Protein AF-A0A7J8IJJ8-F1 (afdb_monomer_lite)

Structure (mmCIF, N/CA/C/O backbone):
data_AF-A0A7J8IJJ8-F1
#
_entry.id   AF-A0A7J8IJJ8-F1
#
loop_
_atom_site.group_PDB
_atom_site.id
_atom_site.type_symbol
_atom_site.label_atom_id
_atom_site.label_alt_id
_atom_site.label_comp_id
_atom_site.label_asym_id
_atom_site.label_entity_id
_atom_site.label_seq_id
_atom_site.pdbx_PDB_ins_code
_atom_site.Cartn_x
_atom_site.Cartn_y
_atom_site.Cartn_z
_atom_site.occupancy
_atom_site.B_iso_or_equiv
_atom_site.auth_seq_id
_atom_site.auth_comp_id
_atom_site.auth_asym_id
_atom_site.auth_atom_id
_atom_site.pdbx_PDB_model_num
ATOM 1 N N . MET A 1 1 ? -43.383 2.946 42.744 1.00 54.66 1 MET A N 1
ATOM 2 C CA . MET A 1 1 ? -43.348 1.728 41.911 1.00 54.66 1 MET A CA 1
ATOM 3 C C . MET A 1 1 ? -44.043 2.016 40.594 1.00 54.66 1 MET A C 1
ATOM 5 O O . MET A 1 1 ? -45.230 2.293 40.624 1.00 54.66 1 MET A O 1
ATOM 9 N N . ALA A 1 2 ? -43.295 1.989 39.493 1.00 48.62 2 ALA A N 1
ATOM 10 C CA . ALA A 1 2 ? -43.728 1.649 38.133 1.00 48.62 2 ALA A CA 1
ATOM 11 C C . ALA A 1 2 ? -42.459 1.747 37.273 1.00 48.62 2 ALA A C 1
ATOM 13 O O . ALA A 1 2 ? -41.949 2.842 37.049 1.00 48.62 2 ALA A O 1
ATOM 14 N N . GLY A 1 3 ? -41.862 0.600 36.947 1.00 57.12 3 GLY A N 1
ATOM 15 C CA . GLY A 1 3 ? -40.651 0.535 36.127 1.00 57.12 3 GLY A CA 1
ATOM 16 C C . GLY A 1 3 ? -40.934 0.865 34.655 1.00 57.12 3 GLY A C 1
ATOM 17 O O . GLY A 1 3 ? -42.096 0.851 34.242 1.00 57.12 3 GLY A O 1
ATOM 18 N N . PRO A 1 4 ? -39.894 1.149 33.856 1.00 55.81 4 PRO A N 1
ATOM 19 C CA . PRO A 1 4 ? -40.043 1.319 32.418 1.00 55.81 4 PRO A CA 1
ATOM 20 C C . PRO A 1 4 ? -40.400 -0.018 31.750 1.00 55.81 4 PRO A C 1
ATOM 22 O O . PRO A 1 4 ? -39.785 -1.051 32.018 1.00 55.81 4 PRO A O 1
ATOM 25 N N . ALA A 1 5 ? -41.417 0.021 30.889 1.00 51.34 5 ALA A N 1
ATOM 26 C CA . ALA A 1 5 ? -41.831 -1.091 30.041 1.00 51.34 5 ALA A CA 1
ATOM 27 C C . ALA A 1 5 ? -40.771 -1.384 28.951 1.00 51.34 5 ALA A C 1
ATOM 29 O O . ALA A 1 5 ? -40.086 -0.459 28.507 1.00 51.34 5 ALA A O 1
ATOM 30 N N . PRO A 1 6 ? -40.616 -2.651 28.524 1.00 58.72 6 PRO A N 1
ATOM 31 C CA . PRO A 1 6 ? -39.542 -3.085 27.630 1.00 58.72 6 PRO A CA 1
ATOM 32 C C . PRO A 1 6 ? -39.783 -2.686 26.161 1.00 58.72 6 PRO A C 1
ATOM 34 O O . PRO A 1 6 ? -40.933 -2.490 25.759 1.00 58.72 6 PRO A O 1
ATOM 37 N N . PRO A 1 7 ? -38.724 -2.613 25.329 1.00 50.59 7 PRO A N 1
ATOM 38 C CA . PRO A 1 7 ? -38.870 -2.416 23.893 1.00 50.59 7 PRO A CA 1
ATOM 39 C C . PRO A 1 7 ? -39.425 -3.689 23.245 1.00 50.59 7 PRO A C 1
ATOM 41 O O . PRO A 1 7 ? -38.831 -4.765 23.316 1.00 50.59 7 PRO A O 1
ATOM 44 N N . ALA A 1 8 ? -40.595 -3.552 22.628 1.00 48.28 8 ALA A N 1
ATOM 45 C CA . ALA A 1 8 ? -41.222 -4.596 21.841 1.00 48.28 8 ALA A CA 1
ATOM 46 C C . ALA A 1 8 ? -40.542 -4.738 20.470 1.00 48.28 8 ALA A C 1
ATOM 48 O O . ALA A 1 8 ? -40.291 -3.749 19.787 1.00 48.28 8 ALA A O 1
ATOM 49 N N . ALA A 1 9 ? -40.364 -6.002 20.082 1.00 45.47 9 ALA A N 1
ATOM 50 C CA . ALA A 1 9 ? -40.276 -6.498 18.712 1.00 45.47 9 ALA A CA 1
ATOM 51 C C . ALA A 1 9 ? -39.018 -6.128 17.905 1.00 45.47 9 ALA A C 1
ATOM 53 O O . ALA A 1 9 ? -39.022 -5.278 17.020 1.00 45.47 9 ALA A O 1
ATOM 54 N N . ALA A 1 10 ? -37.961 -6.901 18.153 1.00 52.16 10 ALA A N 1
ATOM 55 C CA . ALA A 1 10 ? -37.088 -7.362 17.087 1.00 52.16 10 ALA A CA 1
ATOM 56 C C . ALA A 1 10 ? -37.806 -8.494 16.333 1.00 52.16 10 ALA A C 1
ATOM 58 O O . ALA A 1 10 ? -37.949 -9.569 16.903 1.00 52.16 10 ALA A O 1
ATOM 59 N N . ASP A 1 11 ? -38.267 -8.251 15.106 1.00 59.91 11 ASP A N 1
ATOM 60 C CA . ASP A 1 11 ? -38.370 -9.278 14.060 1.00 59.91 11 ASP A CA 1
ATOM 61 C C . ASP A 1 11 ? -38.602 -8.610 12.689 1.00 59.91 11 ASP A C 1
ATOM 63 O O . ASP A 1 11 ? -39.300 -7.603 12.608 1.00 59.91 11 ASP A O 1
ATOM 67 N N . GLU A 1 12 ? -37.996 -9.178 11.641 1.00 53.06 12 GLU A N 1
ATOM 68 C CA . GLU A 1 12 ? -38.104 -8.825 10.208 1.00 53.06 12 GLU A CA 1
ATOM 69 C C . GLU A 1 12 ? -37.357 -7.565 9.704 1.00 53.06 12 GLU A C 1
ATOM 71 O O . GLU A 1 12 ? -37.940 -6.543 9.344 1.00 53.06 12 GLU A O 1
ATOM 76 N N . LEU A 1 13 ? -36.029 -7.678 9.541 1.00 48.62 13 LEU A N 1
ATOM 77 C CA . LEU A 1 13 ? -35.255 -6.838 8.607 1.00 48.62 13 LEU A CA 1
ATOM 78 C C . LEU A 1 13 ? -34.635 -7.732 7.514 1.00 48.62 13 LEU A C 1
ATOM 80 O O . LEU A 1 13 ? -34.009 -8.745 7.843 1.00 48.62 13 LEU A O 1
ATOM 84 N N . PRO A 1 14 ? -34.774 -7.391 6.216 1.00 55.12 14 PRO A N 1
ATOM 85 C CA . PRO A 1 14 ? -34.512 -8.324 5.133 1.00 55.12 14 PRO A CA 1
ATOM 86 C C . PRO A 1 14 ? -33.011 -8.560 4.911 1.00 55.12 14 PRO A C 1
ATOM 88 O O . PRO A 1 14 ? -32.152 -7.697 5.121 1.00 55.12 14 PRO A O 1
ATOM 91 N N . GLY A 1 15 ? -32.706 -9.752 4.392 1.00 63.81 15 GLY A N 1
ATOM 92 C CA . GLY A 1 15 ? -31.371 -10.336 4.228 1.00 63.81 15 GLY A CA 1
ATOM 93 C C . GLY A 1 15 ? -30.260 -9.565 3.477 1.00 63.81 15 GLY A C 1
ATOM 94 O O . GLY A 1 15 ? -29.104 -9.955 3.670 1.00 63.81 15 GLY A O 1
ATOM 95 N N . PRO A 1 16 ? -30.474 -8.500 2.664 1.00 52.91 16 PRO A N 1
ATOM 96 C CA . PRO A 1 16 ? -29.348 -7.728 2.121 1.00 52.91 16 PRO A CA 1
ATOM 97 C C . PRO A 1 16 ? -28.735 -6.746 3.131 1.00 52.91 16 PRO A C 1
ATOM 99 O O . PRO A 1 16 ? -27.542 -6.453 3.037 1.00 52.91 16 PRO A O 1
ATOM 102 N N . ALA A 1 17 ? -29.497 -6.289 4.132 1.00 44.28 17 ALA A N 1
ATOM 103 C CA . ALA A 1 17 ? -29.004 -5.340 5.127 1.00 44.28 17 ALA A CA 1
ATOM 104 C C . ALA A 1 17 ? -27.946 -5.971 6.038 1.00 44.28 17 ALA A C 1
ATOM 106 O O . ALA A 1 17 ? -26.979 -5.303 6.365 1.00 44.28 17 ALA A O 1
ATOM 107 N N . ARG A 1 18 ? -28.039 -7.272 6.357 1.00 48.59 18 ARG A N 1
ATOM 108 C CA . ARG A 1 18 ? -27.018 -7.975 7.160 1.00 48.59 18 ARG A CA 1
ATOM 109 C C . ARG A 1 18 ? -25.652 -8.082 6.475 1.00 48.59 18 ARG A C 1
ATOM 111 O O . ARG A 1 18 ? -24.640 -8.027 7.161 1.00 48.59 18 ARG A O 1
ATOM 118 N N . ARG A 1 19 ? -25.595 -8.195 5.140 1.00 50.22 19 ARG A N 1
ATOM 119 C CA . ARG A 1 19 ? -24.314 -8.199 4.400 1.00 50.22 19 ARG A CA 1
ATOM 120 C C . ARG A 1 19 ? -23.681 -6.813 4.302 1.00 50.22 19 ARG A C 1
ATOM 122 O O . ARG A 1 19 ? -22.462 -6.717 4.258 1.00 50.22 19 ARG A O 1
ATOM 129 N N . LEU A 1 20 ? -24.493 -5.757 4.293 1.00 47.81 20 LEU A N 1
ATOM 130 C CA . LEU A 1 20 ? -24.014 -4.376 4.351 1.00 47.81 20 LEU A CA 1
ATOM 131 C C . LEU A 1 20 ? -23.645 -3.971 5.787 1.00 47.81 20 LEU A C 1
ATOM 133 O O . LEU A 1 20 ? -22.586 -3.393 5.975 1.00 47.81 20 LEU A O 1
ATOM 137 N N . TYR A 1 21 ? -24.414 -4.388 6.798 1.00 41.56 21 TYR A N 1
ATOM 138 C CA . TYR A 1 21 ? -24.096 -4.184 8.217 1.00 41.56 21 TYR A CA 1
ATOM 139 C C . TYR A 1 21 ? -22.853 -4.967 8.666 1.00 41.56 21 TYR A C 1
ATOM 141 O O . TYR A 1 21 ? -22.058 -4.442 9.428 1.00 41.56 21 TYR A O 1
ATOM 149 N N . SER A 1 22 ? -22.609 -6.174 8.137 1.00 44.94 22 SER A N 1
ATOM 150 C CA . SER A 1 22 ? -21.354 -6.907 8.387 1.00 44.94 22 SER A CA 1
ATOM 151 C C . SER A 1 22 ? -20.151 -6.330 7.628 1.00 44.94 22 SER A C 1
ATOM 153 O O . SER A 1 22 ? -19.017 -6.633 7.976 1.00 44.94 22 SER A O 1
ATOM 155 N N . ARG A 1 23 ? -20.381 -5.514 6.588 1.00 48.41 23 ARG A N 1
ATOM 156 C CA . ARG A 1 23 ? -19.347 -4.766 5.851 1.00 48.41 23 ARG A CA 1
ATOM 157 C C . ARG A 1 23 ? -19.094 -3.374 6.455 1.00 48.41 23 ARG A C 1
ATOM 159 O O . ARG A 1 23 ? -18.156 -2.702 6.041 1.00 48.41 23 ARG A O 1
ATOM 166 N N . MET A 1 24 ? -19.931 -2.937 7.397 1.00 50.28 24 MET A N 1
ATOM 167 C CA . MET A 1 24 ? -19.920 -1.583 7.962 1.00 50.28 24 MET A CA 1
ATOM 168 C C . MET A 1 24 ? -19.111 -1.436 9.255 1.00 50.28 24 MET A C 1
ATOM 170 O O . MET A 1 24 ? -18.963 -0.315 9.723 1.00 50.28 24 MET A O 1
ATOM 174 N N . GLU A 1 25 ? -18.512 -2.504 9.779 1.00 53.94 25 GLU A N 1
ATOM 175 C CA . GLU A 1 25 ? -17.573 -2.424 10.907 1.00 53.94 25 GLU A CA 1
ATOM 176 C C . GLU A 1 25 ? -16.371 -3.337 10.648 1.00 53.94 25 GLU A C 1
ATOM 178 O O . GLU A 1 25 ? -16.155 -4.323 11.344 1.00 53.94 25 GLU A O 1
ATOM 183 N N . ALA A 1 26 ? -15.590 -3.039 9.604 1.00 65.88 26 ALA A N 1
ATOM 184 C CA . ALA A 1 26 ? -14.261 -3.633 9.513 1.00 65.88 26 ALA A CA 1
ATOM 185 C C . ALA A 1 26 ? -13.434 -3.089 10.682 1.00 65.88 26 ALA A C 1
ATOM 187 O O . ALA A 1 26 ? -13.258 -1.874 10.819 1.00 65.88 26 ALA A O 1
ATOM 188 N N . SER A 1 27 ? -12.950 -3.983 11.537 1.00 87.12 27 SER A N 1
ATOM 189 C CA . SER A 1 27 ? -12.060 -3.594 12.623 1.00 87.12 27 SER A CA 1
ATOM 190 C C . SER A 1 27 ? -10.787 -2.965 12.049 1.00 87.12 27 SER A C 1
ATOM 192 O O . SER A 1 27 ? -10.335 -3.313 10.954 1.00 87.12 27 SER A O 1
ATOM 194 N N . CYS A 1 28 ? -10.171 -2.048 12.800 1.00 91.75 28 CYS A N 1
ATOM 195 C CA . CYS A 1 28 ? -8.880 -1.452 12.437 1.00 91.75 28 CYS A CA 1
ATOM 196 C C . CYS A 1 28 ? -7.853 -2.526 12.022 1.00 91.75 28 CYS A C 1
ATOM 198 O O . CYS A 1 28 ? -7.116 -2.357 11.050 1.00 91.75 28 CYS A O 1
ATOM 200 N N . LEU A 1 29 ? -7.871 -3.673 12.711 1.00 91.19 29 LEU A N 1
ATOM 201 C CA . LEU A 1 29 ? -6.995 -4.804 12.433 1.00 91.19 29 LEU A CA 1
ATOM 202 C C . LEU A 1 29 ? -7.295 -5.483 11.088 1.00 91.19 29 LEU A C 1
ATOM 204 O O . LEU A 1 29 ? -6.362 -5.788 10.353 1.00 91.19 29 LEU A O 1
ATOM 208 N N . GLU A 1 30 ? -8.563 -5.700 10.733 1.00 93.38 30 GLU A N 1
ATOM 209 C CA . GLU A 1 30 ? -8.929 -6.288 9.434 1.00 93.38 30 GLU A CA 1
ATOM 210 C C . GLU A 1 30 ? -8.484 -5.407 8.266 1.00 93.38 30 GLU A C 1
ATOM 212 O O . GLU A 1 30 ? -7.916 -5.906 7.294 1.00 93.38 30 GLU A O 1
ATOM 217 N N . LEU A 1 31 ? -8.679 -4.092 8.384 1.00 94.56 31 LEU A N 1
ATOM 218 C CA . LEU A 1 31 ? -8.225 -3.132 7.377 1.00 94.56 31 LEU A CA 1
ATOM 219 C C . LEU A 1 31 ? -6.697 -3.128 7.258 1.00 94.56 31 LEU A C 1
ATOM 221 O O . LEU A 1 31 ? -6.167 -3.142 6.148 1.00 94.56 31 LEU A O 1
ATOM 225 N N . ALA A 1 32 ? -5.981 -3.169 8.384 1.00 95.06 32 ALA A N 1
ATOM 226 C CA . ALA A 1 32 ? -4.523 -3.230 8.390 1.00 95.06 32 ALA A CA 1
ATOM 227 C C . ALA A 1 32 ? -3.984 -4.524 7.753 1.00 95.06 32 ALA A C 1
ATOM 229 O O . ALA A 1 32 ? -3.034 -4.477 6.970 1.00 95.06 32 ALA A O 1
ATOM 230 N N . LEU A 1 33 ? -4.600 -5.674 8.044 1.00 95.56 33 LEU A N 1
ATOM 231 C CA . LEU A 1 33 ? -4.204 -6.964 7.471 1.00 95.56 33 LEU A CA 1
ATOM 232 C C . LEU A 1 33 ? -4.462 -7.027 5.960 1.00 95.56 33 LEU A C 1
ATOM 234 O O . LEU A 1 33 ? -3.639 -7.568 5.218 1.00 95.56 33 LEU A O 1
ATOM 238 N N . GLU A 1 34 ? -5.560 -6.439 5.485 1.00 96.31 34 GLU A N 1
ATOM 239 C CA . GLU A 1 34 ? -5.828 -6.339 4.048 1.00 96.31 34 GLU A CA 1
ATOM 240 C C . GLU A 1 34 ? -4.828 -5.404 3.348 1.00 96.31 34 GLU A C 1
ATOM 242 O O . GLU A 1 34 ? -4.329 -5.729 2.267 1.00 96.31 34 GLU A O 1
ATOM 247 N N . GLY A 1 35 ? -4.445 -4.298 3.997 1.00 96.38 35 GLY A N 1
ATOM 248 C CA . GLY A 1 35 ? -3.361 -3.427 3.535 1.00 96.38 35 GLY A CA 1
ATOM 249 C C . GLY A 1 35 ? -2.034 -4.174 3.371 1.00 96.38 35 GLY A C 1
ATOM 250 O O . GLY A 1 35 ? -1.395 -4.093 2.319 1.00 96.38 35 GLY A O 1
ATOM 251 N N . GLU A 1 36 ? -1.649 -4.984 4.362 1.00 96.38 36 GLU A N 1
ATOM 252 C CA . GLU A 1 36 ? -0.437 -5.813 4.306 1.00 96.38 36 GLU A CA 1
ATOM 253 C C . GLU A 1 36 ? -0.495 -6.846 3.171 1.00 96.38 36 GLU A C 1
ATOM 255 O O . GLU A 1 36 ? 0.485 -7.036 2.440 1.00 96.38 36 GLU A O 1
ATOM 260 N N . ARG A 1 37 ? -1.646 -7.502 2.981 1.00 97.88 37 ARG A N 1
ATOM 261 C CA . ARG A 1 37 ? -1.858 -8.468 1.895 1.00 97.88 37 ARG A CA 1
ATOM 262 C C . ARG A 1 37 ? -1.645 -7.823 0.523 1.00 97.88 37 ARG A C 1
ATOM 264 O O . ARG A 1 37 ? -1.001 -8.424 -0.338 1.00 97.88 37 ARG A O 1
ATOM 271 N N . LEU A 1 38 ? -2.152 -6.608 0.323 1.00 96.94 38 LEU A N 1
ATOM 272 C CA . LEU A 1 38 ? -1.988 -5.853 -0.922 1.00 96.94 38 LEU A CA 1
ATOM 273 C C . LEU A 1 38 ? -0.536 -5.438 -1.157 1.00 96.94 38 LEU A C 1
ATOM 275 O O . LEU A 1 38 ? -0.027 -5.615 -2.264 1.00 96.94 38 LEU A O 1
ATOM 279 N N . CYS A 1 39 ? 0.167 -4.982 -0.117 1.00 95.75 39 CYS A N 1
ATOM 280 C CA . CYS A 1 39 ? 1.597 -4.691 -0.213 1.00 95.75 39 CYS A CA 1
ATOM 281 C C . CYS A 1 39 ? 2.412 -5.934 -0.596 1.00 95.75 39 CYS A C 1
ATOM 283 O O . CYS A 1 39 ? 3.284 -5.846 -1.459 1.00 95.75 39 CYS A O 1
ATOM 285 N N . LYS A 1 40 ? 2.096 -7.109 -0.035 1.00 95.25 40 LYS A N 1
ATOM 286 C CA . LYS A 1 40 ? 2.722 -8.384 -0.435 1.00 95.25 40 LYS A CA 1
ATOM 287 C C . LYS A 1 40 ? 2.409 -8.774 -1.881 1.00 95.25 40 LYS A C 1
ATOM 289 O O . LYS A 1 40 ? 3.241 -9.400 -2.529 1.00 95.25 40 LYS A O 1
ATOM 294 N N . ALA A 1 41 ? 1.240 -8.391 -2.393 1.00 95.19 41 ALA A N 1
ATOM 295 C CA . ALA A 1 41 ? 0.867 -8.570 -3.795 1.00 95.19 41 ALA A CA 1
ATOM 296 C C . ALA A 1 41 ? 1.503 -7.528 -4.741 1.00 95.19 41 ALA A C 1
ATOM 298 O O . ALA A 1 41 ? 1.334 -7.628 -5.954 1.00 95.19 41 ALA A O 1
ATOM 299 N N . GLY A 1 42 ? 2.231 -6.537 -4.210 1.00 92.69 42 GLY A N 1
ATOM 300 C CA . GLY A 1 42 ? 2.871 -5.466 -4.977 1.00 92.69 42 GLY A CA 1
ATOM 301 C C . GLY A 1 42 ? 1.967 -4.267 -5.283 1.00 92.69 42 GLY A C 1
ATOM 302 O O . GLY A 1 42 ? 2.438 -3.287 -5.861 1.00 92.69 42 GLY A O 1
ATOM 303 N N . ASP A 1 43 ? 0.697 -4.290 -4.867 1.00 94.88 43 ASP A N 1
ATOM 304 C CA . ASP A 1 43 ? -0.213 -3.150 -5.005 1.00 94.88 43 ASP A CA 1
ATOM 305 C C . ASP A 1 43 ? -0.116 -2.231 -3.781 1.00 94.88 43 ASP A C 1
ATOM 307 O O . ASP A 1 43 ? -0.979 -2.184 -2.901 1.00 94.88 43 ASP A O 1
ATOM 311 N N . PHE A 1 44 ? 0.982 -1.479 -3.717 1.00 94.94 44 PHE A N 1
ATOM 312 C CA . PHE A 1 44 ? 1.225 -0.531 -2.630 1.00 94.94 44 PHE A CA 1
ATOM 313 C C . PHE A 1 44 ? 0.232 0.634 -2.629 1.00 94.94 44 PHE A C 1
ATOM 315 O O . PHE A 1 44 ? -0.024 1.210 -1.577 1.00 94.94 44 PHE A O 1
ATOM 322 N N . LYS A 1 45 ? -0.350 0.987 -3.783 1.00 94.31 45 LYS A N 1
ATOM 323 C CA . LYS A 1 45 ? -1.329 2.076 -3.876 1.00 94.31 45 LYS A CA 1
ATOM 324 C C . LYS A 1 45 ? -2.640 1.681 -3.201 1.00 94.31 45 LYS A C 1
ATOM 326 O O . LYS A 1 45 ? -3.168 2.468 -2.420 1.00 94.31 45 LYS A O 1
ATOM 331 N N . ALA A 1 46 ? -3.147 0.483 -3.484 1.00 95.50 46 ALA A N 1
ATOM 332 C CA . ALA A 1 46 ? -4.313 -0.039 -2.787 1.00 95.50 46 ALA A CA 1
ATOM 333 C C . ALA A 1 46 ? -3.998 -0.286 -1.303 1.00 95.50 46 ALA A C 1
ATOM 335 O O . ALA A 1 46 ? -4.793 0.097 -0.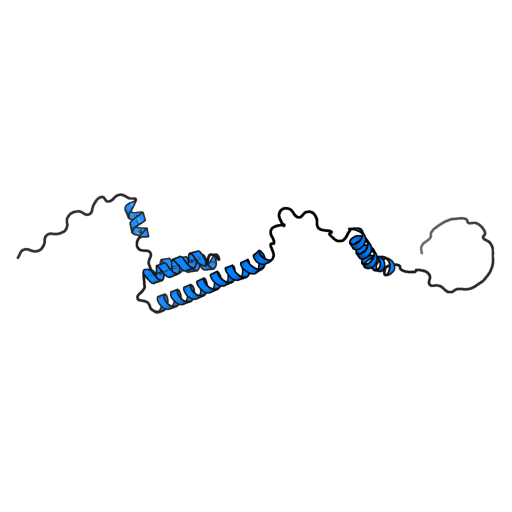451 1.00 95.50 46 ALA A O 1
ATOM 336 N N . GLY A 1 47 ? -2.819 -0.835 -0.984 1.00 96.56 47 GLY A N 1
ATOM 337 C CA . GLY A 1 47 ? -2.388 -1.059 0.402 1.00 96.56 47 GLY A CA 1
ATOM 338 C C . GLY A 1 47 ? -2.394 0.213 1.259 1.00 96.56 47 GLY A C 1
ATOM 339 O O . GLY A 1 47 ? -2.923 0.199 2.368 1.00 96.56 47 GLY A O 1
ATOM 340 N N . VAL A 1 48 ? -1.901 1.338 0.724 1.00 96.69 48 VAL A N 1
ATOM 341 C CA . VAL A 1 48 ? -1.965 2.658 1.382 1.00 96.69 48 VAL A CA 1
ATOM 342 C C . VAL A 1 48 ? -3.401 3.040 1.748 1.00 96.69 48 VAL A C 1
ATOM 344 O O . VAL A 1 48 ? -3.644 3.425 2.888 1.00 96.69 48 VAL A O 1
ATOM 347 N N . ALA A 1 49 ? -4.358 2.879 0.830 1.00 96.19 49 ALA A N 1
ATOM 348 C CA . ALA A 1 49 ? -5.754 3.243 1.083 1.00 96.19 49 ALA A CA 1
ATOM 349 C C . ALA A 1 49 ? -6.373 2.432 2.238 1.00 96.19 49 ALA A C 1
ATOM 351 O O . ALA A 1 49 ? -7.149 2.966 3.031 1.00 96.19 49 ALA A O 1
ATOM 352 N N . PHE A 1 50 ? -6.005 1.154 2.369 1.00 96.56 50 PHE A N 1
ATOM 353 C CA . PHE A 1 50 ? -6.450 0.310 3.481 1.00 96.56 50 PHE A CA 1
ATOM 354 C C . PHE A 1 50 ? -5.818 0.707 4.817 1.00 96.56 50 PHE A C 1
ATOM 356 O O . PHE A 1 50 ? -6.514 0.751 5.830 1.00 96.56 50 PHE A O 1
ATOM 363 N N . PHE A 1 51 ? -4.530 1.054 4.832 1.00 96.62 51 PHE A N 1
ATOM 364 C CA . PHE A 1 51 ? -3.875 1.546 6.043 1.00 96.62 51 PHE A CA 1
ATOM 365 C C . PHE A 1 51 ? -4.424 2.907 6.492 1.00 96.62 51 PHE A C 1
ATOM 367 O O . PHE A 1 51 ? -4.621 3.111 7.686 1.00 96.62 51 PHE A O 1
ATOM 374 N N . GLU A 1 52 ? -4.737 3.818 5.570 1.00 95.62 52 GLU A N 1
ATOM 375 C CA . GLU A 1 52 ? -5.397 5.089 5.902 1.00 95.62 52 GLU A CA 1
ATOM 376 C C . GLU A 1 52 ? -6.789 4.869 6.496 1.00 95.62 52 GLU A C 1
ATOM 378 O O . GLU A 1 52 ? -7.126 5.468 7.518 1.00 95.62 52 GLU A O 1
ATOM 383 N N . ALA A 1 53 ? -7.567 3.947 5.923 1.00 95.00 53 ALA A N 1
ATOM 384 C CA . ALA A 1 53 ? -8.850 3.550 6.492 1.00 95.00 53 ALA A CA 1
ATOM 385 C C . ALA A 1 53 ? -8.685 2.937 7.896 1.00 95.00 53 ALA A C 1
ATOM 387 O O . ALA A 1 53 ? -9.457 3.264 8.796 1.00 95.00 53 ALA A O 1
ATOM 388 N N . ALA A 1 54 ? -7.659 2.107 8.116 1.00 94.19 54 ALA A N 1
ATOM 389 C CA . ALA A 1 54 ? -7.357 1.536 9.429 1.00 94.19 54 ALA A CA 1
ATOM 390 C C . ALA A 1 54 ? -7.032 2.621 10.471 1.00 94.19 54 ALA A C 1
ATOM 392 O O . ALA A 1 54 ? -7.519 2.553 11.600 1.00 94.19 54 ALA A O 1
ATOM 393 N N . VAL A 1 55 ? -6.262 3.649 10.094 1.00 93.56 55 VAL A N 1
ATOM 394 C CA . VAL A 1 55 ? -5.969 4.807 10.959 1.00 93.56 55 VAL A CA 1
ATOM 395 C C . VAL A 1 55 ? -7.238 5.604 11.269 1.00 93.56 55 VAL A C 1
ATOM 397 O O . VAL A 1 55 ? -7.415 6.033 12.406 1.00 93.56 55 VAL A O 1
ATOM 400 N N . GLN A 1 56 ? -8.131 5.775 10.290 1.00 92.44 56 GLN A N 1
ATOM 401 C CA . GLN A 1 56 ? -9.396 6.495 10.459 1.00 92.44 56 GLN A CA 1
ATOM 402 C C . GLN A 1 56 ? -10.347 5.783 11.432 1.00 92.44 56 GLN A C 1
ATOM 404 O O . GLN A 1 56 ? -10.999 6.444 12.238 1.00 92.44 56 GLN A O 1
ATOM 409 N N . VAL A 1 57 ? -10.425 4.448 11.355 1.00 91.44 57 VAL A N 1
ATOM 410 C CA . VAL A 1 57 ? -11.181 3.622 12.313 1.00 91.44 57 VAL A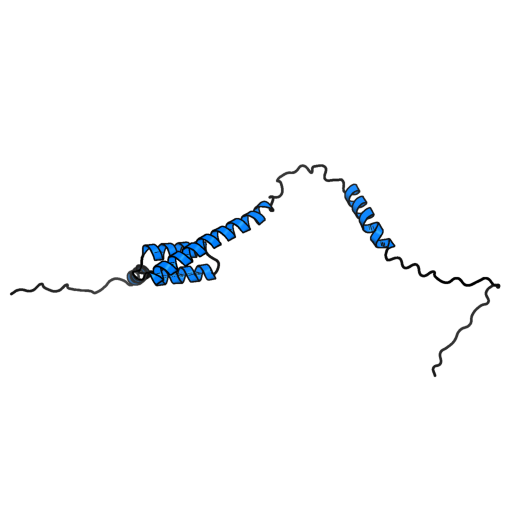 CA 1
ATOM 411 C C . VAL A 1 57 ? -10.557 3.719 13.705 1.00 91.44 57 VAL A C 1
ATOM 413 O O . VAL A 1 57 ? -11.276 3.819 14.695 1.00 91.44 57 VAL A O 1
ATOM 416 N N . GLY A 1 58 ? -9.225 3.753 13.769 1.00 87.06 58 GLY A N 1
ATOM 417 C CA . GLY A 1 58 ? -8.477 3.912 15.008 1.00 87.06 58 GLY A CA 1
ATOM 418 C C . GLY A 1 58 ? -8.453 2.648 15.870 1.00 87.06 58 GLY A C 1
ATOM 419 O O . GLY A 1 58 ? -9.246 1.720 15.717 1.00 87.06 58 GLY A O 1
ATOM 420 N N . THR A 1 59 ? -7.488 2.596 16.783 1.00 89.88 59 THR A N 1
ATOM 421 C CA . THR A 1 59 ? -7.335 1.521 17.769 1.00 89.88 59 THR A CA 1
ATOM 422 C C . THR A 1 59 ? -6.748 2.095 19.053 1.00 89.88 59 THR A C 1
ATOM 424 O O . THR A 1 59 ? -5.950 3.032 19.007 1.00 89.88 59 THR A O 1
ATOM 427 N N . GLU A 1 60 ? -7.134 1.537 20.198 1.00 89.88 60 GLU A N 1
ATOM 428 C CA . GLU A 1 60 ? -6.564 1.900 21.501 1.00 89.88 60 GLU A CA 1
ATOM 429 C C . GLU A 1 60 ? -5.185 1.260 21.729 1.00 89.88 60 GLU A C 1
ATOM 431 O O . GLU A 1 60 ? -4.409 1.723 22.567 1.00 89.88 60 GLU A O 1
ATOM 436 N N . ASP A 1 61 ? -4.843 0.209 20.974 1.00 91.69 61 ASP A N 1
ATOM 437 C CA . ASP A 1 61 ? -3.531 -0.423 21.076 1.00 91.69 61 ASP A CA 1
ATOM 438 C C . ASP A 1 61 ? -2.467 0.389 20.331 1.00 91.69 61 ASP A C 1
ATOM 440 O O . ASP A 1 61 ? -2.340 0.348 19.103 1.00 91.69 61 ASP A O 1
ATOM 444 N N . LEU A 1 62 ? -1.636 1.080 21.109 1.00 92.12 62 LEU A N 1
ATOM 445 C CA . LEU A 1 62 ? -0.531 1.885 20.600 1.00 92.12 62 LEU A CA 1
ATOM 446 C C . LEU A 1 62 ? 0.460 1.067 19.759 1.00 92.12 62 LEU A C 1
ATOM 448 O O . LEU A 1 62 ? 1.057 1.604 18.825 1.00 92.12 62 LEU A O 1
ATOM 452 N N . LYS A 1 63 ? 0.647 -0.227 20.057 1.00 93.69 63 LYS A N 1
ATOM 453 C CA . LYS A 1 63 ? 1.546 -1.088 19.273 1.00 93.69 63 LYS A CA 1
ATOM 454 C C . LYS A 1 63 ? 0.982 -1.340 17.883 1.00 93.69 63 LYS A C 1
ATOM 456 O O . LYS A 1 63 ? 1.710 -1.177 16.906 1.00 93.69 63 LYS A O 1
ATOM 461 N N . THR A 1 64 ? -0.303 -1.673 17.795 1.00 92.06 64 THR A N 1
ATOM 462 C CA . THR A 1 64 ? -1.012 -1.814 16.519 1.00 92.06 64 THR A CA 1
ATOM 463 C C . THR A 1 64 ? -0.975 -0.508 15.732 1.00 92.06 64 THR A C 1
ATOM 465 O O . THR A 1 64 ? -0.606 -0.517 14.560 1.00 92.06 64 THR A O 1
ATOM 468 N N . LEU A 1 65 ? -1.256 0.629 16.372 1.00 93.62 65 LEU A N 1
ATOM 469 C CA . LEU A 1 65 ? -1.217 1.929 15.703 1.00 93.62 65 LEU A CA 1
ATOM 470 C C . LEU A 1 65 ? 0.188 2.267 15.169 1.00 93.62 65 LEU A C 1
ATOM 472 O O . LEU A 1 65 ? 0.334 2.688 14.023 1.00 93.62 65 LEU A O 1
ATOM 476 N N . SER A 1 66 ? 1.231 2.023 15.968 1.00 94.94 66 SER A N 1
ATOM 477 C CA . SER A 1 66 ? 2.633 2.194 15.561 1.00 94.94 66 SER A CA 1
ATOM 478 C C . SER A 1 66 ? 2.999 1.305 14.369 1.00 94.94 66 SER A C 1
ATOM 480 O O . SER A 1 66 ? 3.603 1.774 13.400 1.00 94.94 66 SER A O 1
ATOM 482 N N . ALA A 1 67 ? 2.574 0.038 14.391 1.00 95.62 67 ALA A N 1
ATOM 483 C CA . ALA A 1 67 ? 2.777 -0.883 13.280 1.00 95.62 67 ALA A CA 1
ATOM 484 C C . ALA A 1 67 ? 2.080 -0.387 12.005 1.00 95.62 67 ALA A C 1
ATOM 486 O O . ALA A 1 67 ? 2.708 -0.365 10.949 1.00 95.62 67 ALA A O 1
ATOM 487 N N . ILE A 1 68 ? 0.830 0.080 12.096 1.00 95.50 68 ILE A N 1
ATOM 488 C CA . ILE A 1 68 ? 0.082 0.621 10.951 1.00 95.50 68 ILE A CA 1
ATOM 489 C C . ILE A 1 68 ? 0.802 1.831 10.353 1.00 95.50 68 ILE A C 1
ATOM 491 O O . ILE A 1 68 ? 1.031 1.855 9.147 1.00 95.50 68 ILE A O 1
ATOM 495 N N . TYR A 1 69 ? 1.224 2.804 11.166 1.00 95.81 69 TYR A N 1
ATOM 496 C CA . TYR A 1 69 ? 1.961 3.966 10.660 1.00 95.81 69 TYR A CA 1
ATOM 497 C C . TYR A 1 69 ? 3.306 3.587 10.032 1.00 95.81 69 TYR A C 1
ATOM 499 O O . TYR A 1 69 ? 3.677 4.139 8.994 1.00 95.81 69 TYR A O 1
ATOM 507 N N . SER A 1 70 ? 4.026 2.627 10.618 1.00 96.69 70 SER A N 1
ATOM 508 C CA . SER A 1 70 ? 5.275 2.119 10.048 1.00 96.69 70 SER A CA 1
ATOM 509 C C . SER A 1 70 ? 5.044 1.455 8.685 1.00 96.69 70 SER A C 1
ATOM 511 O O . SER A 1 70 ? 5.744 1.766 7.718 1.00 96.69 70 SER A O 1
ATOM 513 N N . GLN A 1 71 ? 4.023 0.600 8.573 1.00 96.25 71 GLN A N 1
ATOM 514 C CA . GLN A 1 71 ? 3.663 -0.050 7.312 1.00 96.25 71 GLN A CA 1
ATOM 515 C C . GLN A 1 71 ? 3.169 0.953 6.265 1.00 96.25 71 GLN A C 1
ATOM 517 O O . GLN A 1 71 ? 3.565 0.862 5.103 1.00 96.25 71 GLN A O 1
ATOM 522 N N . LEU A 1 72 ? 2.383 1.950 6.673 1.00 96.69 72 LEU A N 1
ATOM 523 C CA . LEU A 1 72 ? 1.903 3.022 5.806 1.00 96.69 72 LEU A CA 1
ATOM 524 C C . LEU A 1 72 ? 3.070 3.820 5.210 1.00 96.69 72 LEU A C 1
ATOM 526 O O . LEU A 1 72 ? 3.114 4.035 3.998 1.00 96.69 72 LEU A O 1
ATOM 530 N N . GLY A 1 73 ? 4.048 4.205 6.036 1.00 96.19 73 GLY A N 1
ATOM 531 C CA . GLY A 1 73 ? 5.257 4.894 5.578 1.00 96.19 73 GLY A CA 1
ATOM 532 C C . GLY A 1 73 ? 6.050 4.069 4.561 1.00 96.19 73 GLY A C 1
ATOM 533 O O . GLY A 1 73 ? 6.428 4.579 3.504 1.00 96.19 73 GLY A O 1
ATOM 534 N N . ASN A 1 74 ? 6.230 2.773 4.832 1.00 95.69 74 ASN A N 1
ATOM 535 C CA . ASN A 1 74 ? 6.887 1.854 3.901 1.00 95.69 74 ASN A CA 1
ATOM 536 C C . ASN A 1 74 ? 6.121 1.746 2.574 1.00 95.69 74 ASN A C 1
ATOM 538 O O . ASN A 1 74 ? 6.722 1.844 1.504 1.00 95.69 74 ASN A O 1
ATOM 542 N N . ALA A 1 75 ? 4.797 1.591 2.620 1.00 95.56 75 ALA A N 1
ATOM 543 C CA . ALA A 1 75 ? 3.963 1.479 1.428 1.00 95.56 75 ALA A CA 1
ATOM 544 C C . ALA A 1 75 ? 4.024 2.749 0.561 1.00 95.56 75 ALA A C 1
ATOM 546 O O . ALA A 1 75 ? 4.171 2.659 -0.661 1.00 95.56 75 ALA A O 1
ATOM 547 N N . TYR A 1 76 ? 4.003 3.933 1.181 1.00 95.44 76 TYR A N 1
ATOM 548 C CA . TYR A 1 76 ? 4.207 5.205 0.488 1.00 95.44 76 TYR A CA 1
ATOM 549 C C . TYR A 1 76 ? 5.577 5.294 -0.188 1.00 95.44 76 TYR A C 1
ATOM 551 O O . TYR A 1 76 ? 5.663 5.672 -1.361 1.00 95.44 76 TYR A O 1
ATOM 559 N N . PHE A 1 77 ? 6.636 4.908 0.523 1.00 95.06 77 PHE A N 1
ATOM 560 C CA . PHE A 1 77 ? 7.995 4.891 -0.009 1.00 95.06 77 PHE A CA 1
ATOM 561 C C . PHE A 1 77 ? 8.124 3.963 -1.227 1.00 95.06 77 PHE A C 1
ATOM 563 O O . PHE A 1 77 ? 8.617 4.389 -2.273 1.00 95.06 77 PHE A O 1
ATOM 570 N N . PHE A 1 78 ? 7.616 2.730 -1.150 1.00 93.31 78 PHE A N 1
ATOM 571 C CA . PHE A 1 78 ? 7.657 1.788 -2.276 1.00 93.31 78 PHE A CA 1
ATOM 572 C C . PHE A 1 78 ? 6.815 2.249 -3.467 1.00 93.31 78 PHE A C 1
ATOM 574 O O . PHE A 1 78 ? 7.280 2.181 -4.606 1.00 93.31 78 PHE A O 1
ATOM 581 N N . ASN A 1 79 ? 5.617 2.786 -3.227 1.00 91.75 79 ASN A N 1
ATOM 582 C CA . ASN A 1 79 ? 4.789 3.374 -4.282 1.00 91.75 79 ASN A CA 1
ATOM 583 C C . ASN A 1 79 ? 5.526 4.511 -5.011 1.00 91.75 79 ASN A C 1
ATOM 585 O O . ASN A 1 79 ? 5.458 4.614 -6.235 1.00 91.75 79 ASN A O 1
ATOM 589 N N . MET A 1 80 ? 6.267 5.345 -4.277 1.00 91.12 80 MET A N 1
ATOM 590 C CA . MET A 1 80 ? 7.101 6.392 -4.867 1.00 91.12 80 MET A CA 1
ATOM 591 C C . MET A 1 80 ? 8.257 5.806 -5.690 1.00 91.12 80 MET A C 1
ATOM 593 O O . MET A 1 80 ? 8.460 6.208 -6.834 1.00 91.12 80 MET A O 1
ATOM 597 N N . LEU A 1 81 ? 8.982 4.817 -5.157 1.00 90.56 81 LEU A N 1
ATOM 598 C CA . LEU A 1 81 ? 10.091 4.167 -5.866 1.00 90.56 81 LEU A CA 1
ATOM 599 C C . LEU A 1 81 ? 9.660 3.530 -7.191 1.00 90.56 81 LEU A C 1
ATOM 601 O O . LEU A 1 81 ? 10.355 3.687 -8.194 1.00 90.56 81 LEU A O 1
ATOM 605 N N . ILE A 1 82 ? 8.525 2.829 -7.208 1.00 86.56 82 ILE A N 1
ATOM 606 C CA . ILE A 1 82 ? 7.996 2.176 -8.416 1.00 86.56 82 ILE A CA 1
ATOM 607 C C . ILE A 1 82 ? 7.686 3.216 -9.499 1.00 86.56 82 ILE A C 1
ATOM 609 O O . ILE A 1 82 ? 8.013 3.014 -10.672 1.00 86.56 82 ILE A O 1
ATOM 613 N N . LYS A 1 83 ? 7.124 4.365 -9.111 1.00 84.69 83 LYS A N 1
ATOM 614 C CA . LYS A 1 83 ? 6.859 5.479 -10.032 1.00 84.69 83 LYS A CA 1
ATOM 615 C C . LYS A 1 83 ? 8.150 6.076 -10.592 1.00 84.69 83 LYS A C 1
ATOM 617 O O . LYS A 1 83 ? 8.256 6.260 -11.802 1.00 84.69 83 LYS A O 1
ATOM 622 N N . CYS A 1 84 ? 9.155 6.309 -9.748 1.00 79.12 84 CYS A N 1
ATOM 623 C CA . CYS A 1 84 ? 10.446 6.854 -10.180 1.00 79.12 84 CYS A CA 1
ATOM 624 C C . CYS A 1 84 ? 11.218 5.903 -11.109 1.00 79.12 84 CYS A C 1
ATOM 626 O O . CYS A 1 84 ? 11.843 6.353 -12.067 1.00 79.12 84 CYS A O 1
ATOM 628 N N . GLN A 1 85 ? 11.177 4.591 -10.852 1.00 71.88 85 GLN A N 1
ATOM 629 C CA . GLN A 1 85 ? 11.811 3.599 -11.728 1.00 71.88 85 GLN A CA 1
ATOM 630 C C . GLN A 1 85 ? 11.120 3.509 -13.090 1.00 71.88 85 GLN A C 1
ATOM 632 O O . GLN A 1 85 ? 11.799 3.428 -14.111 1.00 71.88 85 GLN A O 1
ATOM 637 N N . SER A 1 86 ? 9.788 3.586 -13.113 1.00 61.66 86 SER A N 1
ATOM 638 C CA . SER A 1 86 ? 9.022 3.604 -14.364 1.00 61.66 86 SER A CA 1
ATOM 639 C C . SER A 1 86 ? 9.379 4.821 -15.224 1.00 61.66 86 SER A C 1
ATOM 641 O O . SER A 1 86 ? 9.540 4.680 -16.433 1.00 61.66 86 SER A O 1
ATOM 643 N N . SER A 1 87 ? 9.610 5.985 -14.601 1.00 61.22 87 SER A N 1
ATOM 644 C CA . SER A 1 87 ? 9.996 7.218 -15.305 1.00 61.22 87 SER A CA 1
ATOM 64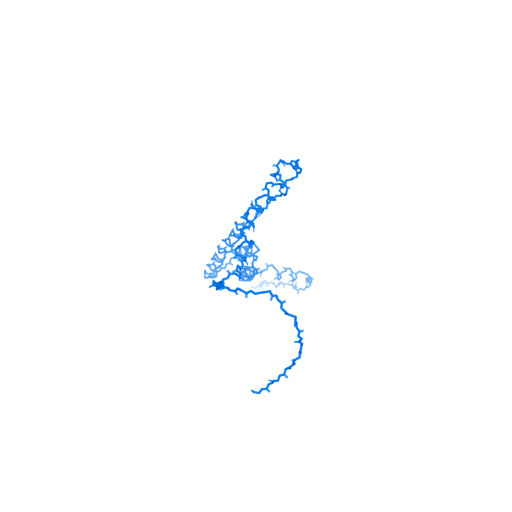5 C C . SER A 1 87 ? 11.279 7.056 -16.130 1.00 61.22 87 SER A C 1
ATOM 647 O O . SER A 1 87 ? 11.318 7.479 -17.274 1.00 61.22 87 SER A O 1
ATOM 649 N N . ARG A 1 88 ? 12.306 6.353 -15.624 1.00 63.53 88 ARG A N 1
ATOM 650 C CA . ARG A 1 88 ? 13.565 6.143 -16.378 1.00 63.53 88 ARG A CA 1
ATOM 651 C C . ARG A 1 88 ? 13.447 5.202 -17.584 1.00 63.53 88 ARG A C 1
ATOM 653 O O . ARG A 1 88 ? 14.333 5.222 -18.441 1.00 63.53 88 ARG A O 1
ATOM 660 N N . ILE A 1 89 ? 12.416 4.355 -17.632 1.00 59.44 89 ILE A N 1
ATOM 661 C CA . ILE A 1 89 ? 12.094 3.526 -18.805 1.00 59.44 89 ILE A CA 1
ATOM 662 C C . ILE A 1 89 ? 11.254 4.317 -19.808 1.00 59.44 89 ILE A C 1
ATOM 664 O O . ILE A 1 89 ? 11.480 4.182 -21.009 1.00 59.44 89 ILE A O 1
ATOM 668 N N . ASP A 1 90 ? 10.306 5.124 -19.327 1.00 60.97 90 ASP A N 1
ATOM 669 C CA . ASP A 1 90 ? 9.437 5.933 -20.185 1.00 60.97 90 ASP A CA 1
ATOM 670 C C . ASP A 1 90 ? 10.229 7.040 -20.900 1.00 60.97 90 ASP A C 1
ATOM 672 O O . ASP A 1 90 ? 10.082 7.215 -22.104 1.00 60.97 90 ASP A O 1
ATOM 676 N N . ASP A 1 91 ? 11.204 7.653 -20.218 1.00 63.09 91 ASP A N 1
ATOM 677 C CA . ASP A 1 91 ? 12.099 8.670 -20.794 1.00 63.09 91 ASP A CA 1
ATOM 678 C C . ASP A 1 91 ? 12.992 8.136 -21.939 1.00 63.09 91 ASP A C 1
ATOM 680 O O . ASP A 1 91 ? 13.515 8.910 -22.738 1.00 63.09 91 ASP A O 1
ATOM 684 N N . GLN A 1 92 ? 13.184 6.812 -22.039 1.00 58.22 92 GLN A N 1
ATOM 685 C CA . GLN A 1 92 ? 13.898 6.158 -23.150 1.00 58.22 92 GLN A CA 1
ATOM 686 C C . GLN A 1 92 ? 12.963 5.640 -24.252 1.00 58.22 92 GLN A C 1
ATOM 688 O O . GLN A 1 92 ? 13.431 5.145 -25.280 1.00 58.22 92 GLN A O 1
ATOM 693 N N . ARG A 1 93 ? 11.644 5.751 -24.074 1.00 65.19 93 ARG A N 1
ATOM 694 C CA . ARG A 1 93 ? 10.643 5.431 -25.092 1.00 65.19 93 ARG A CA 1
ATOM 695 C C . ARG A 1 93 ? 10.249 6.712 -25.816 1.00 65.19 93 ARG A C 1
ATOM 697 O O . ARG A 1 93 ? 9.145 7.216 -25.644 1.00 65.19 93 ARG A O 1
ATOM 704 N N . CYS A 1 94 ? 11.135 7.225 -26.670 1.00 59.81 94 CYS A N 1
ATOM 705 C CA . CYS A 1 94 ? 10.691 8.184 -27.679 1.00 59.81 94 CYS A CA 1
ATOM 706 C C . CYS A 1 94 ? 9.521 7.548 -28.452 1.00 59.81 94 CYS A C 1
ATOM 708 O O . CYS A 1 94 ? 9.712 6.456 -29.006 1.00 59.81 94 CYS A O 1
A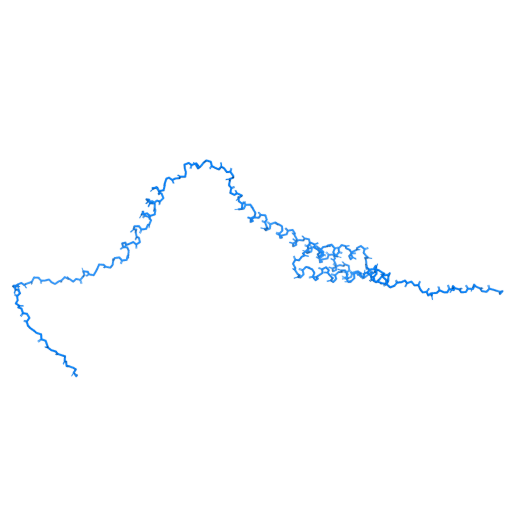TOM 710 N N . PRO A 1 95 ? 8.330 8.177 -28.531 1.00 61.28 95 PRO A N 1
ATOM 711 C CA . PRO A 1 95 ? 7.397 7.807 -29.580 1.00 61.28 95 PRO A CA 1
ATOM 712 C C . PRO A 1 95 ? 8.158 7.925 -30.908 1.00 61.28 95 PRO A C 1
ATOM 714 O O . PRO A 1 95 ? 8.952 8.864 -31.065 1.00 61.28 95 PRO A O 1
ATOM 717 N N . PRO A 1 96 ? 8.010 6.964 -31.839 1.00 61.75 96 PRO A N 1
ATOM 718 C CA . PRO A 1 96 ? 8.606 7.119 -33.155 1.00 61.75 96 PRO A CA 1
ATOM 719 C C . PRO A 1 96 ? 8.159 8.486 -33.691 1.00 61.75 96 PRO A C 1
ATOM 721 O O . PRO A 1 96 ? 6.968 8.785 -33.620 1.00 61.75 96 PRO A O 1
ATOM 724 N N . PRO A 1 97 ? 9.087 9.355 -34.123 1.00 64.19 97 PRO A N 1
ATOM 725 C CA . PRO A 1 97 ? 8.721 10.691 -34.558 1.00 64.19 97 PRO A CA 1
ATOM 726 C C . PRO A 1 97 ? 7.712 10.583 -35.705 1.00 64.19 97 PRO A C 1
ATOM 728 O O . PRO A 1 97 ? 8.021 10.012 -36.755 1.00 64.19 97 PRO A O 1
ATOM 731 N N . ASP A 1 98 ? 6.505 11.109 -35.491 1.00 65.44 98 ASP A N 1
ATOM 732 C CA . ASP A 1 98 ? 5.478 11.159 -36.524 1.00 65.44 98 ASP A CA 1
ATOM 733 C C . ASP A 1 98 ? 5.972 12.058 -37.659 1.00 65.44 98 ASP A C 1
ATOM 735 O O . ASP A 1 98 ? 6.185 13.259 -37.494 1.00 65.44 98 ASP A O 1
ATOM 739 N N . GLY A 1 99 ? 6.175 11.450 -38.827 1.00 66.06 99 GLY A N 1
ATOM 740 C CA . GLY A 1 99 ? 6.435 12.180 -40.061 1.00 66.06 99 GLY A CA 1
ATOM 741 C C . GLY A 1 99 ? 7.821 12.813 -40.172 1.00 66.06 99 GLY A C 1
ATOM 742 O O . GLY A 1 99 ? 7.926 13.961 -40.590 1.00 66.06 99 GLY A O 1
ATOM 743 N N . VAL A 1 100 ? 8.898 12.074 -39.892 1.00 53.78 100 VAL A N 1
ATOM 744 C CA . VAL A 1 100 ? 10.231 12.483 -40.371 1.00 53.78 100 VAL A CA 1
ATOM 745 C C . VAL A 1 100 ? 10.221 12.418 -41.906 1.00 53.78 100 VAL A C 1
ATOM 747 O O . VAL A 1 100 ? 10.158 11.307 -42.444 1.00 53.78 100 VAL A O 1
ATOM 750 N N . PRO A 1 101 ? 10.333 13.532 -42.666 1.00 60.69 101 PRO A N 1
ATOM 751 C CA . PRO A 1 101 ? 10.946 13.407 -43.977 1.00 60.69 101 PRO A CA 1
ATOM 752 C C . PRO A 1 101 ? 12.344 12.898 -43.668 1.00 60.69 101 PRO A C 1
ATOM 754 O O . PRO A 1 101 ? 13.072 13.607 -42.976 1.00 60.69 101 PRO A O 1
ATOM 757 N N . ARG A 1 102 ? 12.651 11.644 -44.046 1.00 59.12 102 ARG A N 1
ATOM 758 C CA . ARG A 1 102 ? 13.959 10.998 -43.844 1.00 59.12 102 ARG A CA 1
ATOM 759 C C . ARG A 1 102 ? 15.029 12.083 -43.972 1.00 59.12 102 ARG A C 1
ATOM 761 O O . ARG A 1 102 ? 15.318 12.530 -45.080 1.00 59.12 102 ARG A O 1
ATOM 768 N N . GLY A 1 103 ? 15.553 12.555 -42.835 1.00 63.22 103 GLY A N 1
ATOM 769 C CA . GLY A 1 103 ? 16.746 13.389 -42.854 1.00 63.22 103 GLY A CA 1
ATOM 770 C C . GLY A 1 103 ? 17.837 12.582 -43.554 1.00 63.22 103 GLY A C 1
ATOM 771 O O . GLY A 1 103 ? 17.657 11.370 -43.712 1.00 63.22 103 GLY A O 1
ATOM 772 N N . PRO A 1 104 ? 18.951 13.188 -43.985 1.00 64.19 104 PRO A N 1
ATOM 773 C CA . PRO A 1 104 ? 20.054 12.435 -44.556 1.00 64.19 104 PRO A CA 1
ATOM 774 C C . PRO A 1 104 ? 20.644 11.559 -43.443 1.00 64.19 104 PRO A C 1
ATOM 776 O O . PRO A 1 104 ? 21.608 11.918 -42.775 1.00 64.19 104 PRO A O 1
ATOM 779 N N . THR A 1 105 ? 20.004 10.423 -43.172 1.00 66.69 105 THR A N 1
ATOM 780 C CA . THR A 1 105 ? 20.617 9.304 -42.493 1.00 66.69 105 THR A CA 1
ATOM 781 C C . THR A 1 105 ? 21.842 9.011 -43.319 1.00 66.69 105 THR A C 1
ATOM 783 O O . THR A 1 105 ? 21.746 8.974 -44.550 1.00 66.69 105 THR A O 1
ATOM 786 N N . VAL A 1 106 ? 22.976 8.906 -42.633 1.00 67.25 106 VAL A N 1
ATOM 787 C CA . VAL A 1 106 ? 24.265 8.577 -43.232 1.00 67.25 106 VAL A CA 1
ATOM 788 C C . VAL A 1 106 ? 24.017 7.555 -44.349 1.00 67.25 106 VAL A C 1
ATOM 790 O O . VAL A 1 106 ? 23.352 6.552 -44.065 1.00 67.25 106 VAL A O 1
ATOM 793 N N . PRO A 1 107 ? 24.390 7.846 -45.611 1.00 71.62 107 PRO A N 1
ATOM 794 C CA . PRO A 1 107 ? 24.063 6.965 -46.721 1.00 71.62 107 PRO A CA 1
ATOM 795 C C . PRO A 1 107 ? 24.574 5.568 -46.398 1.00 71.62 107 PRO A C 1
ATOM 797 O O . PRO A 1 107 ? 25.636 5.421 -45.788 1.00 71.62 107 PRO A O 1
ATOM 800 N N . ASP A 1 108 ? 23.817 4.549 -46.796 1.00 72.38 108 ASP A N 1
ATOM 801 C CA . ASP A 1 108 ? 24.132 3.168 -46.436 1.00 72.38 108 ASP A CA 1
ATOM 802 C C . ASP A 1 108 ? 25.576 2.791 -46.830 1.00 72.38 108 ASP A C 1
ATOM 804 O O . ASP A 1 108 ? 26.196 1.983 -46.155 1.00 72.38 108 ASP A O 1
ATOM 808 N N . GLU A 1 109 ? 26.167 3.456 -47.831 1.00 74.31 109 GLU A N 1
ATOM 809 C CA . GLU A 1 109 ? 27.580 3.355 -48.233 1.00 74.31 109 GLU A CA 1
ATOM 810 C C . GLU A 1 109 ? 28.596 3.643 -47.112 1.00 74.31 109 GLU A C 1
ATOM 812 O O . GLU A 1 109 ? 29.604 2.945 -46.986 1.00 74.31 109 GLU A O 1
ATOM 817 N N . ASP A 1 110 ? 28.350 4.625 -46.246 1.00 80.19 110 ASP A N 1
ATOM 818 C CA . ASP A 1 110 ? 29.232 4.919 -45.109 1.00 80.19 110 ASP A CA 1
ATOM 819 C C . ASP A 1 110 ? 29.089 3.851 -44.014 1.00 80.19 110 ASP A C 1
ATOM 821 O O . ASP A 1 110 ? 30.064 3.466 -43.366 1.00 80.19 110 ASP A O 1
ATOM 825 N N . PHE A 1 111 ? 27.880 3.311 -43.838 1.00 83.25 111 PHE A N 1
ATOM 826 C CA . PHE A 1 111 ? 27.622 2.193 -42.932 1.00 83.25 111 PHE A CA 1
ATOM 827 C C . PHE A 1 111 ? 28.222 0.883 -43.462 1.00 83.25 111 PHE A C 1
ATOM 829 O O . PHE A 1 111 ? 28.884 0.161 -42.716 1.00 83.25 111 PHE A O 1
ATOM 836 N N . PHE A 1 112 ? 28.071 0.593 -44.756 1.00 83.12 112 PHE A N 1
ATOM 837 C CA . PHE A 1 112 ? 28.638 -0.577 -45.420 1.00 83.12 112 PHE A CA 1
ATOM 838 C C . PHE A 1 112 ? 30.159 -0.499 -45.496 1.00 83.12 112 PHE A C 1
ATOM 840 O O . PHE A 1 112 ? 30.818 -1.510 -45.265 1.00 83.12 112 PHE A O 1
ATOM 847 N N . SER A 1 113 ? 30.741 0.675 -45.744 1.00 82.00 113 SER A N 1
ATOM 848 C CA . SER A 1 113 ? 32.195 0.861 -45.713 1.00 82.00 113 SER A CA 1
ATOM 849 C C . SER A 1 113 ? 32.758 0.760 -44.294 1.00 82.00 113 SER A C 1
ATOM 851 O O . SER A 1 113 ? 33.834 0.188 -44.101 1.00 82.00 113 SER A O 1
ATOM 853 N N . LEU A 1 114 ? 32.021 1.223 -43.278 1.00 86.19 114 LEU A N 1
ATOM 854 C CA . LEU A 1 114 ? 32.365 1.007 -41.874 1.00 86.19 114 LEU A CA 1
ATOM 855 C C . LEU A 1 114 ? 32.301 -0.480 -41.503 1.00 86.19 114 LEU A C 1
ATOM 857 O O . LEU A 1 114 ? 33.248 -0.992 -40.908 1.00 86.19 114 LEU A O 1
ATOM 861 N N . ILE A 1 115 ? 31.239 -1.190 -41.893 1.00 83.50 115 ILE A N 1
ATOM 862 C CA . ILE A 1 115 ? 31.112 -2.643 -41.709 1.00 83.50 115 ILE A CA 1
ATOM 863 C C . ILE A 1 115 ? 32.266 -3.370 -42.392 1.00 83.50 115 ILE A C 1
ATOM 865 O O . ILE A 1 115 ? 32.913 -4.203 -41.759 1.00 83.50 115 ILE A O 1
ATOM 869 N N . GLN A 1 116 ? 32.559 -3.037 -43.649 1.00 79.38 116 GLN A N 1
ATOM 870 C CA . GLN A 1 116 ? 33.664 -3.631 -44.395 1.00 79.38 116 GLN A CA 1
ATOM 871 C C . GLN A 1 116 ? 34.996 -3.371 -43.693 1.00 79.38 116 GLN A C 1
ATOM 873 O O . GLN A 1 116 ? 35.755 -4.307 -43.492 1.00 79.38 116 GLN A O 1
ATOM 878 N N . ARG A 1 117 ? 35.265 -2.148 -43.224 1.00 82.06 117 ARG A N 1
ATOM 879 C CA . ARG A 1 117 ? 36.500 -1.820 -42.491 1.00 82.06 117 ARG A CA 1
ATOM 880 C C . ARG A 1 117 ? 36.618 -2.574 -41.164 1.00 82.06 117 ARG A C 1
ATOM 882 O O . ARG A 1 117 ? 37.698 -3.053 -40.831 1.00 82.06 117 ARG A O 1
ATOM 889 N N . VAL A 1 118 ? 35.527 -2.676 -40.404 1.00 82.50 118 VAL A N 1
ATOM 890 C CA . VAL A 1 118 ? 35.500 -3.334 -39.085 1.00 82.50 118 VAL A CA 1
ATOM 891 C C . VAL A 1 118 ? 35.586 -4.857 -39.215 1.00 82.50 118 VAL A C 1
ATOM 893 O O . VAL A 1 118 ? 36.245 -5.508 -38.406 1.00 82.50 118 VAL A O 1
ATOM 896 N N . GLN A 1 119 ? 34.950 -5.442 -40.231 1.00 71.81 119 GLN A N 1
ATOM 897 C CA . GLN A 1 119 ? 34.913 -6.892 -40.433 1.00 71.81 119 GLN A CA 1
ATOM 898 C C . GLN A 1 119 ? 36.039 -7.419 -41.329 1.00 71.81 119 GLN A C 1
ATOM 900 O O . GLN A 1 119 ? 36.363 -8.600 -41.219 1.00 71.81 119 GLN A O 1
ATOM 905 N N . ALA A 1 120 ? 36.688 -6.576 -42.143 1.00 67.88 120 ALA A N 1
ATOM 906 C CA . ALA A 1 120 ? 37.833 -6.970 -42.974 1.00 67.88 120 ALA A CA 1
ATOM 907 C C . ALA A 1 120 ? 38.930 -7.637 -42.140 1.00 67.88 120 ALA A C 1
ATOM 909 O O . ALA A 1 120 ? 39.480 -8.663 -42.528 1.00 67.88 120 ALA A O 1
ATOM 910 N N . LYS A 1 121 ? 39.168 -7.127 -40.928 1.00 60.59 121 LYS A N 1
ATOM 911 C CA . LYS A 1 121 ? 40.198 -7.669 -40.041 1.00 60.59 121 LYS A CA 1
ATOM 912 C C . LYS A 1 121 ? 39.832 -9.015 -39.402 1.00 60.59 121 LYS A C 1
ATOM 914 O O . LYS A 1 121 ? 40.708 -9.728 -38.934 1.00 60.59 121 LYS A O 1
ATOM 919 N N . ARG A 1 122 ? 38.553 -9.409 -39.416 1.00 63.72 122 ARG A N 1
ATOM 920 C CA . ARG A 1 122 ? 38.120 -10.714 -38.889 1.00 63.72 122 ARG A CA 1
ATOM 921 C C . ARG A 1 122 ? 38.314 -11.861 -39.881 1.00 63.72 122 ARG A C 1
ATOM 923 O O . ARG A 1 122 ? 38.287 -13.011 -39.456 1.00 63.72 122 ARG A O 1
ATOM 930 N N . MET A 1 123 ? 38.507 -11.565 -41.171 1.00 59.44 123 MET A N 1
ATOM 931 C CA . MET A 1 123 ? 38.765 -12.581 -42.197 1.00 59.44 123 MET A CA 1
ATOM 932 C C . MET A 1 123 ? 40.250 -12.964 -42.279 1.00 59.44 123 MET A C 1
ATOM 934 O O . MET A 1 123 ? 40.566 -14.117 -42.562 1.00 59.44 123 MET A O 1
ATOM 938 N N . ASP A 1 124 ? 41.167 -12.025 -42.040 1.00 60.22 124 ASP A N 1
ATOM 939 C CA . ASP A 1 124 ? 42.612 -12.283 -42.143 1.00 60.22 124 ASP A CA 1
ATOM 940 C C . ASP A 1 124 ? 43.189 -12.954 -40.891 1.00 60.22 124 ASP A C 1
ATOM 942 O O . ASP A 1 124 ? 44.069 -13.799 -41.007 1.00 60.22 124 ASP A O 1
ATOM 946 N N . GLU A 1 125 ? 42.644 -12.675 -39.703 1.00 61.72 125 GLU A N 1
ATOM 947 C CA . GLU A 1 125 ? 43.143 -13.239 -38.436 1.00 61.72 125 GLU A CA 1
ATOM 948 C C . GLU A 1 125 ? 42.851 -14.749 -38.262 1.00 61.72 125 GLU A C 1
ATOM 950 O O . GLU A 1 125 ? 43.419 -15.381 -37.375 1.00 61.72 125 GLU A O 1
ATOM 955 N N . GLN A 1 126 ? 41.999 -15.348 -39.110 1.00 56.75 126 GLN A N 1
ATOM 956 C CA . GLN A 1 126 ? 41.777 -16.806 -39.179 1.00 56.75 126 GLN A CA 1
ATOM 957 C C . GLN A 1 126 ? 42.398 -17.469 -40.420 1.00 56.75 126 GLN A C 1
ATOM 959 O O . GLN A 1 126 ? 42.210 -18.670 -40.629 1.00 56.75 126 GLN A O 1
ATOM 964 N N . ARG A 1 127 ? 43.154 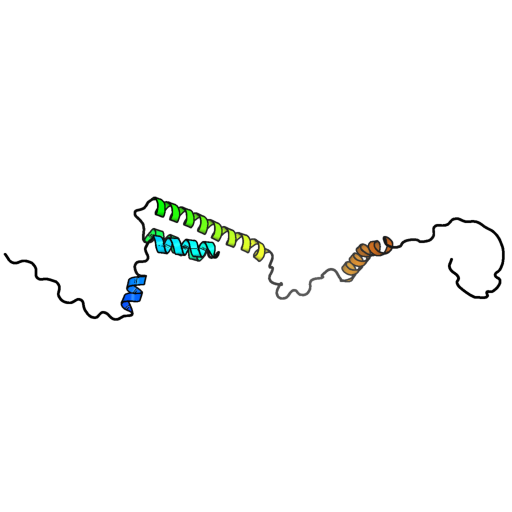-16.734 -41.249 1.00 63.12 127 ARG A N 1
ATOM 965 C CA . ARG A 1 127 ? 43.958 -17.359 -42.304 1.00 63.12 127 ARG A CA 1
ATOM 966 C C . ARG A 1 127 ? 45.189 -17.990 -41.666 1.00 63.12 127 ARG A C 1
ATOM 968 O O . ARG A 1 127 ? 46.162 -17.327 -41.337 1.00 63.12 127 ARG A O 1
ATOM 975 N N . VAL A 1 128 ? 45.113 -19.297 -41.459 1.00 56.09 128 VAL A N 1
ATOM 976 C CA . VAL A 1 128 ? 46.268 -20.135 -41.148 1.00 56.09 128 VAL A CA 1
ATOM 977 C C . VAL A 1 128 ? 47.077 -20.310 -42.442 1.00 56.09 128 VAL A C 1
ATOM 979 O O . VAL A 1 128 ? 46.642 -21.009 -43.357 1.00 56.09 128 VAL A O 1
ATOM 982 N N . ASP A 1 129 ? 48.242 -19.662 -42.533 1.00 62.78 129 ASP A N 1
ATOM 983 C CA . ASP A 1 129 ? 49.233 -19.936 -43.581 1.00 62.78 129 ASP A CA 1
ATOM 984 C C . ASP A 1 129 ? 49.918 -21.282 -43.283 1.00 62.78 129 ASP A C 1
ATOM 986 O O . ASP A 1 129 ? 50.886 -21.368 -42.528 1.00 62.78 129 ASP A O 1
ATOM 990 N N . LEU A 1 130 ? 49.406 -22.370 -43.866 1.00 55.66 130 LEU A N 1
ATOM 991 C CA . LEU A 1 130 ? 50.044 -23.697 -43.839 1.00 55.66 130 LEU A CA 1
ATOM 992 C C . LEU A 1 130 ? 51.138 -23.812 -44.910 1.00 55.66 130 LEU A C 1
ATOM 994 O O . LEU A 1 130 ? 51.106 -24.704 -45.755 1.00 55.66 130 LEU A O 1
ATOM 998 N N . ALA A 1 131 ? 52.124 -22.920 -44.871 1.00 46.97 131 ALA A N 1
ATOM 999 C CA . ALA A 1 131 ? 53.326 -23.023 -45.695 1.00 46.97 131 ALA A CA 1
ATOM 1000 C C . ALA A 1 131 ? 54.580 -22.737 -44.859 1.00 46.97 131 ALA A C 1
ATOM 1002 O O . ALA A 1 131 ? 55.313 -21.781 -45.086 1.00 46.97 131 ALA A O 1
ATOM 1003 N N . GLY A 1 132 ? 54.816 -23.593 -43.864 1.00 51.16 132 GLY A N 1
ATOM 1004 C CA . GLY A 1 132 ? 56.107 -23.731 -43.200 1.00 51.16 132 GLY A CA 1
ATOM 1005 C C . GLY A 1 132 ? 56.735 -25.084 -43.529 1.00 51.16 132 GLY A C 1
ATOM 1006 O O . GLY A 1 132 ? 56.411 -26.071 -42.881 1.00 51.16 132 GLY A O 1
ATOM 1007 N N . SER A 1 133 ? 57.642 -25.124 -44.507 1.00 30.73 133 SER A N 1
ATOM 1008 C CA . SER A 1 133 ? 58.802 -26.030 -44.501 1.00 30.73 133 SER A CA 1
ATOM 1009 C C . SER A 1 133 ? 59.902 -25.459 -45.409 1.00 30.73 133 SER A C 1
ATOM 1011 O O . SER A 1 133 ? 59.619 -25.188 -46.579 1.00 30.73 133 SER A O 1
ATOM 1013 N N . PRO A 1 134 ? 61.137 -25.237 -44.919 1.00 45.41 134 PRO A N 1
ATOM 1014 C CA . PRO A 1 134 ? 62.276 -24.900 -45.753 1.00 45.41 134 PRO A CA 1
ATOM 1015 C C . PRO A 1 134 ? 63.111 -26.160 -46.008 1.00 45.41 134 PRO A C 1
ATOM 1017 O O . PRO A 1 134 ? 64.008 -26.456 -45.230 1.00 45.41 134 PRO A O 1
ATOM 1020 N N . GLU A 1 135 ? 62.861 -26.892 -47.091 1.00 38.72 135 GLU A N 1
ATOM 1021 C CA . GLU A 1 135 ? 63.757 -27.970 -47.548 1.00 38.72 135 GLU A CA 1
ATOM 1022 C C . GLU A 1 135 ? 63.794 -27.923 -49.086 1.00 38.72 135 GLU A C 1
ATOM 1024 O O . GLU A 1 135 ? 62.803 -28.191 -49.754 1.00 38.72 135 GLU A O 1
ATOM 1029 N N . GLN A 1 136 ? 64.772 -27.218 -49.659 1.00 37.97 136 GLN A N 1
ATOM 1030 C CA . GLN A 1 136 ? 66.057 -27.748 -50.131 1.00 37.97 136 GLN A CA 1
ATOM 1031 C C . GLN A 1 136 ? 65.964 -28.343 -51.549 1.00 37.97 136 GLN A C 1
ATOM 1033 O O . GLN A 1 136 ? 65.322 -29.357 -51.796 1.00 37.97 136 GLN A O 1
ATOM 1038 N N . GLU A 1 137 ? 66.643 -27.651 -52.467 1.00 44.28 137 GLU A N 1
ATOM 1039 C CA . GLU A 1 137 ? 67.056 -28.083 -53.806 1.00 44.28 137 GLU A CA 1
ATOM 1040 C C . GLU A 1 137 ? 67.386 -29.585 -53.903 1.00 44.28 13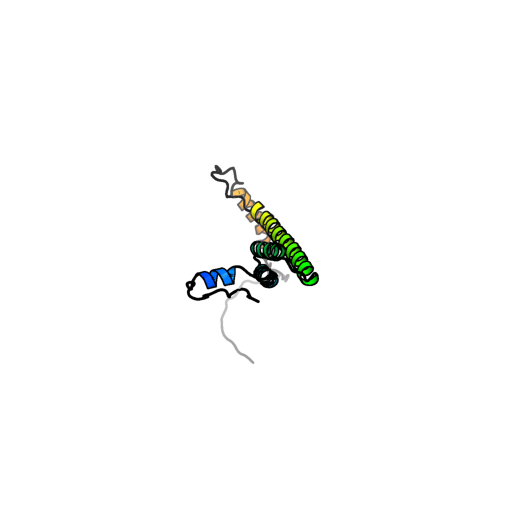7 GLU A C 1
ATOM 1042 O O . GLU A 1 137 ? 68.192 -30.068 -53.107 1.00 44.28 137 GLU A O 1
ATOM 1047 N N . VAL A 1 138 ? 66.835 -30.277 -54.918 1.00 34.97 138 VAL A N 1
ATOM 1048 C CA . VAL A 1 138 ? 67.537 -31.177 -55.872 1.00 34.97 138 VAL A CA 1
ATOM 1049 C C . VAL A 1 138 ? 66.530 -31.903 -56.802 1.00 34.97 138 VAL A C 1
ATOM 1051 O O . VAL A 1 138 ? 65.706 -32.688 -56.353 1.00 34.97 138 VAL A O 1
ATOM 1054 N N . GLY A 1 139 ? 66.646 -31.640 -58.114 1.00 40.34 139 GLY A N 1
ATOM 1055 C CA . GLY A 1 139 ? 66.642 -32.603 -59.241 1.00 40.34 139 GLY A CA 1
ATOM 1056 C C . GLY A 1 139 ? 65.464 -33.561 -59.552 1.00 40.34 139 GLY A C 1
ATOM 1057 O O . GLY A 1 139 ? 65.238 -34.523 -58.830 1.00 40.34 139 GLY A O 1
ATOM 1058 N N . GLY A 1 140 ? 64.903 -33.437 -60.774 1.00 38.50 140 GLY A N 1
ATOM 1059 C CA . GLY A 1 140 ? 64.404 -34.567 -61.603 1.00 38.50 140 GLY A CA 1
ATOM 1060 C C . GLY A 1 140 ? 62.933 -34.505 -62.092 1.00 38.50 140 GLY A C 1
ATOM 1061 O O . GLY A 1 140 ? 62.065 -34.143 -61.303 1.00 38.50 140 GLY A O 1
ATOM 1062 N N . PRO A 1 141 ? 62.611 -34.852 -63.369 1.00 50.31 141 PRO A N 1
ATOM 1063 C CA . PRO A 1 141 ? 61.240 -34.830 -63.908 1.00 50.31 141 PRO A CA 1
ATOM 1064 C C . PRO A 1 141 ? 60.435 -36.099 -63.534 1.00 50.31 141 PRO A C 1
ATOM 1066 O O . PRO A 1 141 ? 61.032 -37.100 -63.139 1.00 50.31 141 PRO A O 1
ATOM 1069 N N . PRO A 1 142 ? 59.088 -36.086 -63.647 1.00 48.69 142 PRO A N 1
ATOM 1070 C CA . PRO A 1 142 ? 58.232 -37.068 -62.987 1.00 48.69 142 PRO A CA 1
ATOM 1071 C C . PRO A 1 142 ? 58.057 -38.348 -63.817 1.00 48.69 142 PRO A C 1
ATOM 1073 O O . PRO A 1 142 ? 57.821 -38.278 -65.022 1.00 48.69 142 PRO A O 1
ATOM 1076 N N . GLU A 1 143 ? 58.080 -39.509 -63.157 1.00 47.41 143 GLU A N 1
ATOM 1077 C CA . GLU A 1 143 ? 57.642 -40.787 -63.736 1.00 47.41 143 GLU A CA 1
ATOM 1078 C C . GLU A 1 143 ? 56.330 -41.297 -63.106 1.00 47.41 143 GLU A C 1
ATOM 1080 O O . GLU A 1 143 ? 55.984 -40.913 -61.982 1.00 47.41 143 GLU A O 1
ATOM 1085 N N . PRO A 1 144 ? 55.549 -42.116 -63.840 1.00 47.75 144 PRO A N 1
ATOM 1086 C CA . PRO A 1 144 ? 54.144 -42.364 -63.557 1.00 47.75 144 PRO A CA 1
ATOM 1087 C C . PRO A 1 144 ? 53.905 -43.576 -62.642 1.00 47.75 144 PRO A C 1
ATOM 1089 O O . PRO A 1 144 ? 54.671 -44.531 -62.588 1.00 47.75 144 PRO A O 1
ATOM 1092 N N . ARG A 1 145 ? 52.765 -43.519 -61.944 1.00 43.94 145 ARG A N 1
ATOM 1093 C CA . ARG A 1 145 ? 52.225 -44.508 -60.990 1.00 43.94 145 ARG A CA 1
ATOM 1094 C C . ARG A 1 145 ? 52.209 -45.947 -61.542 1.00 43.94 145 ARG A C 1
ATOM 1096 O O . ARG A 1 145 ? 51.972 -46.139 -62.733 1.00 43.94 145 ARG A O 1
ATOM 1103 N N . PRO A 1 146 ? 52.216 -46.959 -60.653 1.00 45.53 146 PRO A N 1
ATOM 1104 C CA . PRO A 1 146 ? 50.951 -47.654 -60.406 1.00 45.53 146 PRO A CA 1
ATOM 1105 C C . PRO A 1 146 ? 50.692 -48.009 -58.927 1.00 45.53 146 PRO A C 1
ATOM 1107 O O . PRO A 1 146 ? 51.450 -47.702 -58.019 1.00 45.53 146 PRO A O 1
ATOM 1110 N N . GLN A 1 147 ? 49.510 -48.571 -58.728 1.00 44.78 147 GLN A N 1
ATOM 1111 C CA . GLN A 1 147 ? 48.639 -48.618 -57.554 1.00 44.78 147 GLN A CA 1
ATOM 1112 C C . GLN A 1 147 ? 48.765 -49.944 -56.757 1.00 44.78 147 GLN A C 1
ATOM 1114 O O . GLN A 1 147 ? 49.381 -50.880 -57.258 1.00 44.78 147 GLN A O 1
ATOM 1119 N N . CYS A 1 148 ? 48.063 -50.031 -55.605 1.00 35.34 148 CYS A N 1
ATOM 1120 C CA . CYS A 1 148 ? 47.729 -51.221 -54.765 1.00 35.34 148 CYS A CA 1
ATOM 1121 C C . CYS A 1 148 ? 48.690 -51.545 -53.599 1.00 35.34 148 CYS A C 1
ATOM 1123 O O . CYS A 1 148 ? 49.892 -51.514 -53.791 1.00 35.34 148 CYS A O 1
ATOM 1125 N N . GLN A 1 149 ? 48.299 -51.963 -52.386 1.00 47.97 149 GLN A N 1
ATOM 1126 C CA . GLN A 1 149 ? 47.058 -52.063 -51.584 1.00 47.97 149 GLN A CA 1
ATOM 1127 C C . GLN A 1 149 ? 47.502 -52.403 -50.115 1.00 47.97 149 GLN A C 1
ATOM 1129 O O . GLN A 1 149 ? 48.704 -52.548 -49.892 1.00 47.97 149 GLN A O 1
ATOM 1134 N N . PRO A 1 150 ? 46.611 -52.480 -49.099 1.00 59.00 150 PRO A N 1
ATOM 1135 C CA . PRO A 1 150 ? 46.950 -52.307 -47.677 1.00 59.00 150 PRO A CA 1
ATOM 1136 C C . PRO A 1 150 ? 47.397 -53.603 -46.976 1.00 59.00 150 PRO A C 1
ATOM 1138 O O . PRO A 1 150 ? 47.039 -54.697 -47.402 1.00 59.00 150 PRO A O 1
ATOM 1141 N N . GLY A 1 151 ? 48.097 -53.488 -45.843 1.00 40.03 151 GLY A N 1
ATOM 1142 C CA . GLY A 1 151 ? 48.399 -54.642 -44.990 1.00 40.03 151 GLY A CA 1
ATOM 1143 C C . GLY A 1 151 ? 48.921 -54.258 -43.607 1.00 40.03 151 GLY A C 1
ATOM 1144 O O . GLY A 1 151 ? 50.078 -53.880 -43.469 1.00 40.03 151 GLY A O 1
ATOM 1145 N N . ASN A 1 152 ? 48.048 -54.368 -42.601 1.00 38.72 152 ASN A N 1
ATOM 1146 C CA . ASN A 1 152 ? 48.389 -54.429 -41.176 1.00 38.72 152 ASN A CA 1
ATOM 1147 C C . ASN A 1 152 ? 49.420 -55.537 -40.905 1.00 38.72 152 ASN A C 1
ATOM 1149 O O . ASN A 1 152 ? 49.220 -56.651 -41.390 1.00 38.72 152 ASN A O 1
ATOM 1153 N N . SER A 1 153 ? 50.391 -55.286 -40.023 1.00 43.88 153 SER A N 1
ATOM 1154 C CA . SER A 1 153 ? 50.469 -55.956 -38.714 1.00 43.88 153 SER A CA 1
ATOM 1155 C C . SER A 1 153 ? 51.522 -55.325 -37.812 1.00 43.88 153 SER A C 1
ATOM 1157 O O . SER A 1 153 ? 52.554 -54.867 -38.345 1.00 43.88 153 SER A O 1
#

InterPro domains:
  IPR003109 GoLoco motif [PF02188] (77-95)
  IPR003109 GoLoco motif [PF02188] (109-130)
  IPR003109 GoLoco motif [PS50877] (74-96)
  IPR003109 GoLoco motif [PS50877] (108-130)
  IPR003109 GoLoco motif [SM00390] (74-96)
  IPR003109 GoLoco motif [SM00390] (108-130)
  IPR011990 Tetratricopeptide-like helical domain superfamily [G3DSA:1.25.40.10] (20-131)
  IPR052386 G-protein-signaling modulator [PTHR45954] (23-77)

Organism: Rousettus aegyptiacus (NCBI:txid9407)

Secondary structure (DSSP, 8-state):
--PPPPPP------THHHHHHTTS---HHHHHHHHHHHHHTT-HHHHHHHHHHHHHH--S-HHHHHHHHHHHHHHHHHHHHHHHHHHHHHTT-PPPPTT--------HHHHHHHHHHHHHHHHHTT---------------------------

pLDDT: mean 71.02, std 20.33, range [30.73, 97.88]

Sequence (153 aa):
MAGPAPPAAADELPGPARRLYSRMEASCLELALEGERLCKAGDFKAGVAFFEAAVQVGTEDLKTLSAIYSQLGNAYFFNMLIKCQSSRIDDQRCPPPDGVPRGPTVPDEDFFSLIQRVQAKRMDEQRVDLAGSPEQEVGGPPEPRPQCQPGNS

Radius of gyration: 42.87 Å; chains: 1; bounding box: 111×69×106 Å

Foldseek 3Di:
DDDDDDDDDDDDDDDVVVVVVVVVCDALVNLQVVLVVCVVVVNLVVSLVSLVVSVVNDDPDPVSVVVSVVSNVVSVVSVVVVVVVVVVVVVPDDPPPPDDPPDPPPPVVVVVVVVCVVCVVVVVVPPDPPDDDDDDDDDDDDDDDDDDDDDDD